Protein AF-A0A1C0VQM1-F1 (afdb_monomer_lite)

Structure (mmCIF, N/CA/C/O backbone):
data_AF-A0A1C0VQM1-F1
#
_entry.id   AF-A0A1C0VQM1-F1
#
loop_
_atom_site.group_PDB
_atom_site.id
_atom_site.type_symbol
_atom_site.label_atom_id
_atom_site.label_alt_id
_atom_site.label_comp_id
_atom_site.label_asym_id
_atom_site.label_entity_id
_atom_site.label_seq_id
_atom_site.pdbx_PDB_ins_code
_atom_site.Cartn_x
_atom_site.Cartn_y
_atom_site.Cartn_z
_atom_site.occupancy
_atom_site.B_iso_or_equiv
_atom_site.auth_seq_id
_atom_site.auth_comp_id
_atom_site.auth_asym_id
_atom_site.auth_atom_id
_atom_site.pdbx_PDB_model_num
ATOM 1 N N . MET A 1 1 ? -14.684 -3.834 16.879 1.00 78.50 1 MET A N 1
ATOM 2 C CA . MET A 1 1 ? -13.700 -4.659 16.152 1.00 78.50 1 MET A CA 1
ATOM 3 C C . MET A 1 1 ? -12.499 -3.813 15.765 1.00 78.50 1 MET A C 1
ATOM 5 O O . MET A 1 1 ? -12.645 -2.835 15.029 1.00 78.50 1 MET A O 1
ATOM 9 N N . SER A 1 2 ? -11.333 -4.154 16.297 1.00 90.69 2 SER A N 1
ATOM 10 C CA . SER A 1 2 ? -10.040 -3.571 15.937 1.00 90.69 2 SER A CA 1
ATOM 11 C C . SER A 1 2 ? -9.712 -3.806 14.458 1.00 90.69 2 SER A C 1
ATOM 13 O O . SER A 1 2 ? -10.277 -4.687 13.809 1.00 90.69 2 SER A O 1
ATOM 15 N N . THR A 1 3 ? -8.769 -3.042 13.905 1.00 88.62 3 THR A N 1
ATOM 16 C CA . THR A 1 3 ? -8.298 -3.238 12.522 1.00 88.62 3 THR A CA 1
ATOM 17 C C . THR A 1 3 ? -7.715 -4.639 12.304 1.00 88.62 3 THR A C 1
ATOM 19 O O . THR A 1 3 ? -7.872 -5.210 11.226 1.00 88.62 3 THR A O 1
ATOM 22 N N . LYS A 1 4 ? -7.081 -5.222 13.333 1.00 91.88 4 LYS A N 1
ATOM 23 C CA . LYS A 1 4 ? -6.528 -6.583 13.288 1.00 91.88 4 LYS A CA 1
ATOM 24 C C . LYS A 1 4 ? -7.630 -7.636 13.175 1.00 91.88 4 LYS A C 1
ATOM 26 O O . LYS A 1 4 ? -7.547 -8.509 12.317 1.00 91.88 4 LYS A O 1
ATOM 31 N N . GLU A 1 5 ? -8.666 -7.524 13.999 1.00 94.62 5 GLU A N 1
ATOM 32 C CA . GLU A 1 5 ? -9.825 -8.421 13.944 1.00 94.62 5 GLU A CA 1
ATOM 33 C C . GLU A 1 5 ? -10.577 -8.270 12.613 1.00 94.62 5 GLU A C 1
ATOM 35 O O . GLU A 1 5 ? -10.937 -9.272 12.006 1.00 94.62 5 GLU A O 1
ATOM 40 N N . LEU A 1 6 ? -10.730 -7.039 12.101 1.00 94.25 6 LEU A N 1
ATOM 41 C CA . LEU A 1 6 ? -11.359 -6.777 10.799 1.00 94.25 6 LEU A CA 1
ATOM 42 C C . LEU A 1 6 ? -10.608 -7.394 9.627 1.00 94.25 6 LEU A C 1
ATOM 44 O O . LEU A 1 6 ? -11.232 -8.014 8.772 1.00 94.25 6 LEU A O 1
ATOM 48 N N . ARG A 1 7 ? -9.275 -7.314 9.617 1.00 93.69 7 ARG A N 1
ATOM 49 C CA . ARG A 1 7 ? -8.473 -8.034 8.620 1.00 93.69 7 ARG A CA 1
ATOM 50 C C . ARG A 1 7 ? -8.689 -9.542 8.690 1.00 93.69 7 ARG A C 1
ATOM 52 O O . ARG A 1 7 ? -8.859 -10.164 7.650 1.00 93.69 7 ARG A O 1
ATOM 59 N N . ALA A 1 8 ? -8.675 -10.122 9.890 1.00 96.00 8 ALA A N 1
ATOM 60 C CA . ALA A 1 8 ? -8.866 -11.561 10.057 1.00 96.00 8 ALA A CA 1
ATOM 61 C C . ALA A 1 8 ? -10.248 -12.012 9.556 1.00 96.00 8 ALA A C 1
ATOM 63 O O . ALA A 1 8 ? -10.344 -13.007 8.842 1.00 96.00 8 ALA A O 1
ATOM 64 N N . TYR A 1 9 ? -11.293 -11.242 9.865 1.00 96.19 9 TYR A N 1
ATOM 65 C CA . TYR A 1 9 ? -12.652 -11.507 9.402 1.00 96.19 9 TYR A CA 1
ATOM 66 C C . TYR A 1 9 ? -12.769 -11.449 7.873 1.00 96.19 9 TYR A C 1
ATOM 68 O O . TYR A 1 9 ? -13.243 -12.408 7.274 1.00 96.19 9 TYR A O 1
ATOM 76 N N . VAL A 1 10 ? -12.275 -10.378 7.240 1.00 95.44 10 VAL A N 1
ATOM 77 C CA . VAL A 1 10 ? -12.309 -10.201 5.774 1.00 95.44 10 VAL A CA 1
ATOM 78 C C . VAL A 1 10 ? -11.536 -11.305 5.045 1.00 95.44 10 VAL A C 1
ATOM 80 O O . VAL A 1 10 ? -11.934 -11.749 3.973 1.00 95.44 10 VAL A O 1
ATOM 83 N N . LEU A 1 11 ? -10.427 -11.783 5.617 1.00 95.38 11 LEU A N 1
ATOM 84 C CA . LEU A 1 11 ? -9.664 -12.887 5.026 1.00 95.38 11 LEU A CA 1
ATOM 85 C C . LEU A 1 11 ? -10.427 -14.217 5.044 1.00 95.38 11 LEU A C 1
ATOM 87 O O . LEU A 1 11 ? -10.209 -15.033 4.145 1.00 95.38 11 LEU A O 1
ATOM 91 N N . ALA A 1 12 ? -11.277 -14.421 6.052 1.00 97.06 12 ALA A N 1
ATOM 92 C CA . ALA A 1 12 ? -12.122 -15.602 6.195 1.00 97.06 12 ALA A CA 1
ATOM 93 C C . ALA A 1 12 ? -13.440 -15.505 5.402 1.00 97.06 12 ALA A C 1
ATOM 95 O O . ALA A 1 12 ? -13.963 -16.541 5.009 1.00 97.06 12 ALA A O 1
ATOM 96 N N . HIS A 1 13 ? -13.932 -14.290 5.136 1.00 96.19 13 HIS A N 1
ATOM 97 C CA . HIS A 1 13 ? -15.202 -14.009 4.450 1.00 96.19 13 HIS A CA 1
ATOM 98 C C . HIS A 1 13 ? -14.943 -13.052 3.283 1.00 96.19 13 HIS A C 1
ATOM 100 O O . HIS A 1 13 ? -15.231 -11.857 3.344 1.00 96.19 13 HIS A O 1
ATOM 106 N N . ARG A 1 14 ? -14.301 -13.562 2.229 1.00 92.56 14 ARG A N 1
ATOM 107 C CA . ARG A 1 14 ? -13.815 -12.736 1.107 1.00 92.56 14 ARG A CA 1
ATOM 108 C C . ARG A 1 14 ? -14.943 -12.189 0.232 1.00 92.56 14 ARG A C 1
ATOM 110 O O . ARG A 1 14 ? -14.727 -11.244 -0.517 1.00 92.56 14 ARG A O 1
ATOM 117 N N . GLU A 1 15 ? -16.110 -12.810 0.311 1.00 96.56 15 GLU A N 1
ATOM 118 C CA . GLU A 1 15 ? -17.351 -12.453 -0.367 1.00 96.56 15 GLU A CA 1
ATOM 119 C C . GLU A 1 15 ? -18.129 -11.326 0.330 1.00 96.56 15 GLU A C 1
ATOM 121 O O . GLU A 1 15 ? -19.016 -10.732 -0.281 1.00 96.56 15 GLU A O 1
ATOM 126 N N . ASP A 1 16 ? -17.794 -11.010 1.584 1.00 96.38 16 ASP A N 1
ATOM 127 C CA . ASP A 1 16 ? -18.409 -9.923 2.344 1.00 96.38 16 ASP A CA 1
ATOM 128 C C . ASP A 1 16 ? -17.814 -8.572 1.904 1.00 96.38 16 ASP A C 1
ATOM 130 O O . ASP A 1 16 ? -16.800 -8.085 2.419 1.00 96.38 16 ASP A O 1
ATOM 134 N N . ILE A 1 17 ? -18.440 -7.985 0.879 1.00 96.00 17 ILE A N 1
ATOM 135 C CA . ILE A 1 17 ? -18.024 -6.710 0.281 1.00 96.00 17 ILE A CA 1
ATOM 136 C C . ILE A 1 17 ? -18.149 -5.553 1.279 1.00 96.00 17 ILE A C 1
ATOM 138 O O . ILE A 1 17 ? -17.296 -4.668 1.296 1.00 96.00 17 ILE A O 1
ATOM 142 N N . GLU A 1 18 ? -19.151 -5.579 2.157 1.00 95.50 18 GLU A N 1
ATOM 143 C CA . GLU A 1 18 ? -19.345 -4.536 3.168 1.00 95.50 18 GLU A CA 1
ATOM 144 C C . GLU A 1 18 ? -18.172 -4.522 4.159 1.00 95.50 18 GLU A C 1
ATOM 146 O O . GLU A 1 18 ? -17.597 -3.471 4.459 1.00 95.50 18 GLU A O 1
ATOM 151 N N . ALA A 1 19 ? -17.722 -5.697 4.608 1.00 93.50 19 ALA A N 1
ATOM 152 C CA . ALA A 1 19 ? -16.545 -5.798 5.465 1.00 93.50 19 ALA A CA 1
ATOM 153 C C . ALA A 1 19 ? -15.258 -5.306 4.770 1.00 93.50 19 ALA A C 1
ATOM 155 O O . ALA A 1 19 ? -14.402 -4.688 5.420 1.00 93.50 19 ALA A O 1
ATOM 156 N N . LEU A 1 20 ? -15.123 -5.534 3.458 1.00 92.94 20 LEU A N 1
ATOM 157 C CA . LEU A 1 20 ? -14.031 -4.988 2.644 1.00 92.94 20 LEU A CA 1
ATOM 158 C C . LEU A 1 20 ? -14.078 -3.454 2.584 1.00 92.94 20 LEU A C 1
ATOM 160 O O . LEU A 1 20 ? -13.061 -2.806 2.836 1.00 92.94 20 LEU A O 1
ATOM 164 N N . GLU A 1 21 ? -15.239 -2.862 2.310 1.00 93.38 21 GLU A N 1
ATOM 165 C CA . GLU A 1 21 ? -15.430 -1.406 2.265 1.00 93.38 21 GLU A CA 1
ATOM 166 C C . GLU A 1 21 ? -15.123 -0.743 3.616 1.00 93.38 21 GLU A C 1
ATOM 168 O O . GLU A 1 21 ? -14.403 0.262 3.690 1.00 93.38 21 GLU A O 1
ATOM 173 N N . ILE A 1 22 ? -15.576 -1.348 4.718 1.00 93.31 22 ILE A N 1
ATOM 174 C CA . ILE A 1 22 ? -15.262 -0.881 6.073 1.00 93.31 22 ILE A CA 1
ATOM 175 C C . ILE A 1 22 ? -13.752 -0.975 6.342 1.00 93.31 22 ILE A C 1
ATOM 177 O O . ILE A 1 22 ? -13.183 -0.104 7.002 1.00 93.31 22 ILE A O 1
ATOM 181 N N . LEU A 1 23 ? -13.064 -2.000 5.834 1.00 91.88 23 LEU A N 1
ATOM 182 C CA . LEU A 1 23 ? -11.611 -2.108 5.976 1.00 91.88 23 LEU A CA 1
ATOM 183 C C . LEU A 1 23 ? -10.875 -1.030 5.165 1.00 91.88 23 LEU A C 1
ATOM 185 O O . LEU A 1 23 ? -9.892 -0.471 5.658 1.00 91.88 23 LEU A O 1
ATOM 189 N N . PHE A 1 24 ? -11.337 -0.722 3.951 1.00 88.50 24 PHE A N 1
ATOM 190 C CA . PHE A 1 24 ? -10.744 0.317 3.105 1.00 88.50 24 PHE A CA 1
ATOM 191 C C . PHE A 1 24 ? -10.959 1.724 3.657 1.00 88.50 24 PHE A C 1
ATOM 193 O O . PHE A 1 24 ? -10.012 2.507 3.676 1.00 88.50 24 PHE A O 1
ATOM 200 N N . SER A 1 25 ? -12.146 2.028 4.183 1.00 88.00 25 SER A N 1
ATOM 201 C CA . SER A 1 25 ? -12.442 3.340 4.780 1.00 88.00 25 SER A CA 1
ATOM 202 C C . SER A 1 25 ? -11.590 3.663 6.017 1.00 88.00 25 SER A C 1
ATOM 204 O O . SER A 1 25 ? -11.430 4.829 6.368 1.00 88.00 25 SER A O 1
ATOM 206 N N . ARG A 1 26 ? -10.998 2.647 6.663 1.00 87.56 26 ARG A N 1
ATOM 207 C CA . ARG A 1 26 ? -10.061 2.812 7.790 1.00 87.56 26 ARG A CA 1
ATOM 208 C C . ARG A 1 26 ? -8.615 3.076 7.368 1.00 87.56 26 ARG A C 1
ATOM 210 O O . ARG A 1 26 ? -7.769 3.258 8.245 1.00 87.56 26 ARG A O 1
ATOM 217 N N . ARG A 1 27 ? -8.289 3.033 6.072 1.00 81.62 27 ARG A N 1
ATOM 218 C CA . ARG A 1 27 ? -6.939 3.376 5.605 1.00 81.62 27 ARG A CA 1
ATOM 219 C C . ARG A 1 27 ? -6.686 4.868 5.803 1.00 81.62 27 ARG A C 1
ATOM 221 O O . ARG A 1 27 ? -7.592 5.688 5.688 1.00 81.62 27 ARG A O 1
ATOM 228 N N . THR A 1 28 ? -5.438 5.222 6.088 1.00 76.44 28 THR A N 1
ATOM 229 C CA . THR A 1 28 ? -4.994 6.612 5.971 1.00 76.44 28 THR A CA 1
ATOM 230 C C . THR A 1 28 ? -5.166 7.079 4.524 1.00 76.44 28 THR A C 1
ATOM 232 O O . THR A 1 28 ? -4.908 6.281 3.621 1.00 76.44 28 THR A O 1
ATOM 235 N N . PRO A 1 29 ? -5.583 8.339 4.288 1.00 82.25 29 PRO A N 1
ATOM 236 C CA . PRO A 1 29 ? -5.673 8.890 2.941 1.00 82.25 29 PRO A CA 1
ATOM 237 C C . PRO A 1 29 ? -4.357 8.720 2.182 1.00 82.25 29 PRO A C 1
ATOM 239 O O . PRO A 1 29 ? -3.287 8.889 2.770 1.00 82.25 29 PRO A O 1
ATOM 242 N N . ASP A 1 30 ? -4.431 8.472 0.874 1.00 76.38 30 ASP A N 1
ATOM 243 C CA . ASP A 1 30 ? -3.237 8.306 0.034 1.00 76.38 30 ASP A CA 1
ATOM 244 C C . ASP A 1 30 ? -2.338 9.554 0.046 1.00 76.38 30 ASP A C 1
ATOM 246 O O . ASP A 1 30 ? -1.125 9.447 -0.102 1.00 76.38 30 ASP A O 1
ATOM 250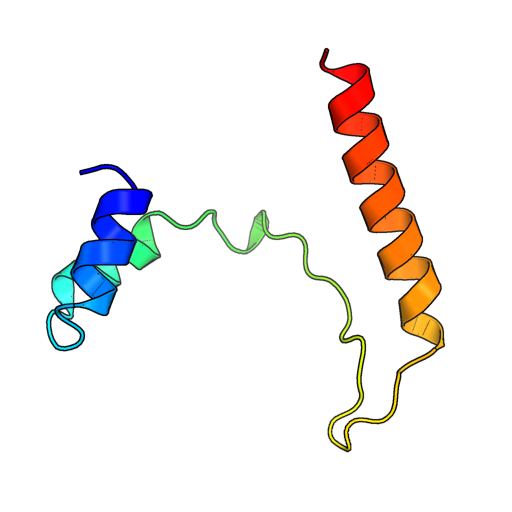 N N . SER A 1 31 ? -2.899 10.736 0.332 1.00 77.06 31 SER A N 1
ATOM 251 C CA . SER A 1 31 ? -2.139 11.978 0.533 1.00 77.06 31 SER A CA 1
ATOM 252 C C . SER A 1 31 ? -1.168 11.943 1.721 1.00 77.06 31 SER A C 1
ATOM 254 O O . SER A 1 31 ? -0.285 12.791 1.803 1.00 77.06 31 SER A O 1
ATOM 256 N N . GLN A 1 32 ? -1.325 10.984 2.636 1.00 79.50 32 GLN A N 1
ATOM 257 C CA . GLN A 1 32 ? -0.439 10.744 3.779 1.00 79.50 32 GLN A CA 1
ATOM 258 C C . GLN A 1 32 ? 0.415 9.478 3.597 1.00 79.50 32 GLN A C 1
ATOM 260 O O . GLN A 1 32 ? 1.189 9.124 4.488 1.00 79.50 32 GLN A O 1
ATOM 265 N N . ALA A 1 33 ? 0.268 8.760 2.478 1.00 82.94 33 ALA A N 1
ATOM 266 C CA . ALA A 1 33 ? 1.038 7.556 2.209 1.00 82.94 33 ALA A CA 1
ATOM 267 C C . ALA A 1 33 ? 2.457 7.917 1.752 1.00 82.94 33 ALA A C 1
ATOM 269 O O . ALA A 1 33 ? 2.656 8.728 0.849 1.00 82.94 33 ALA A O 1
ATOM 270 N N . ILE A 1 34 ? 3.456 7.276 2.359 1.00 82.44 34 ILE A N 1
ATOM 271 C CA . ILE A 1 34 ? 4.832 7.321 1.862 1.00 82.44 34 ILE A CA 1
ATOM 272 C C . ILE A 1 34 ? 4.964 6.214 0.816 1.00 82.44 34 ILE A C 1
ATOM 274 O O . ILE A 1 34 ? 4.833 5.034 1.142 1.00 82.44 34 ILE A O 1
ATOM 278 N N . ILE A 1 35 ? 5.191 6.601 -0.438 1.00 85.19 35 ILE A N 1
ATOM 279 C CA . ILE A 1 35 ? 5.360 5.679 -1.564 1.00 85.19 35 ILE A CA 1
ATOM 280 C C . ILE 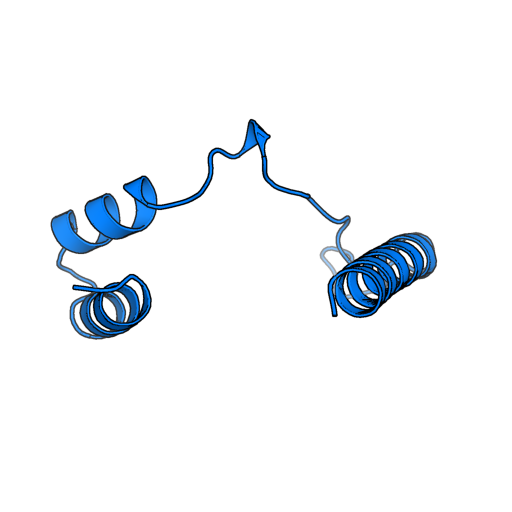A 1 35 ? 6.856 5.525 -1.839 1.00 85.19 35 ILE A C 1
ATOM 282 O O . ILE A 1 35 ? 7.547 6.514 -2.081 1.00 85.19 35 ILE A O 1
ATOM 286 N N . TYR A 1 36 ? 7.345 4.287 -1.809 1.00 91.38 36 TYR A N 1
ATOM 287 C CA . TYR A 1 36 ? 8.725 3.947 -2.157 1.00 91.38 36 TYR A CA 1
ATOM 288 C C . TYR A 1 36 ? 8.821 3.478 -3.611 1.00 91.38 36 TYR A C 1
ATOM 290 O O . TYR A 1 36 ? 7.865 2.883 -4.119 1.00 91.38 36 TYR A O 1
ATOM 298 N N . PRO A 1 37 ? 9.956 3.720 -4.288 1.00 93.25 37 PRO A N 1
ATOM 299 C CA . PRO A 1 37 ? 10.184 3.168 -5.615 1.00 93.25 37 PRO A CA 1
ATOM 300 C C . PRO A 1 37 ? 10.278 1.632 -5.563 1.00 93.25 37 PRO A C 1
ATOM 302 O O . PRO A 1 37 ? 10.612 1.049 -4.530 1.00 93.25 37 PRO A O 1
ATOM 305 N N . SER A 1 38 ? 9.968 0.965 -6.679 1.00 94.44 38 SER A N 1
ATOM 306 C CA . SER A 1 38 ? 10.053 -0.500 -6.766 1.00 94.44 38 SER A CA 1
ATOM 307 C C . SER A 1 38 ? 11.500 -0.973 -6.653 1.00 94.44 38 SER A C 1
ATOM 309 O O . SER A 1 38 ? 12.382 -0.423 -7.300 1.00 94.44 38 SER A O 1
ATOM 311 N N . MET A 1 39 ? 11.748 -2.041 -5.898 1.00 95.31 39 MET A N 1
ATOM 312 C CA . MET A 1 39 ? 13.083 -2.651 -5.821 1.00 95.31 39 MET A CA 1
ATOM 313 C C . MET A 1 39 ? 13.445 -3.459 -7.072 1.00 95.31 39 MET 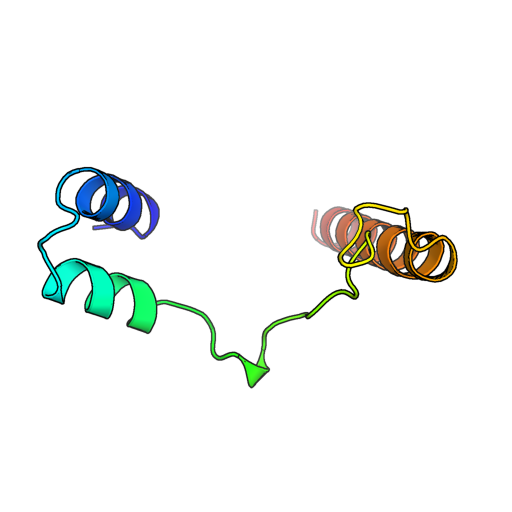A C 1
ATOM 315 O O . MET A 1 39 ? 14.615 -3.757 -7.289 1.00 95.31 39 MET A O 1
ATOM 319 N N . PHE A 1 40 ? 12.449 -3.818 -7.884 1.00 96.38 40 PHE A N 1
ATOM 320 C CA . PHE A 1 40 ? 12.612 -4.688 -9.044 1.00 96.38 40 PHE A CA 1
ATOM 321 C C . PHE A 1 40 ? 11.893 -4.115 -10.265 1.00 96.38 40 PHE A C 1
ATOM 323 O O . PHE A 1 40 ? 10.822 -3.509 -10.141 1.00 96.38 40 PHE A O 1
ATOM 330 N N . ALA A 1 41 ? 12.481 -4.333 -11.437 1.00 95.19 41 ALA A N 1
ATOM 331 C CA . ALA A 1 41 ? 11.833 -4.127 -12.721 1.00 95.19 41 ALA A CA 1
ATOM 332 C C . ALA A 1 41 ? 10.775 -5.216 -12.979 1.00 95.19 41 ALA A C 1
ATOM 334 O O . ALA A 1 41 ? 10.684 -6.208 -12.252 1.00 95.19 41 ALA A O 1
ATOM 335 N N . GLU A 1 42 ? 9.969 -5.039 -14.028 1.00 95.62 42 GLU A N 1
ATOM 336 C CA . GLU A 1 42 ? 8.897 -5.982 -14.387 1.00 95.62 42 GLU A CA 1
ATOM 337 C C . GLU A 1 42 ? 9.411 -7.401 -14.678 1.00 95.62 42 GLU A C 1
ATOM 339 O O . GLU A 1 42 ? 8.700 -8.377 -14.448 1.00 95.62 42 GLU A O 1
ATOM 344 N N . ASP A 1 43 ? 10.655 -7.523 -15.142 1.00 95.88 43 ASP A N 1
ATOM 345 C CA . ASP A 1 43 ? 11.324 -8.796 -15.425 1.00 95.88 43 ASP A CA 1
ATOM 346 C C . ASP A 1 43 ? 11.981 -9.444 -14.189 1.00 95.88 43 ASP A C 1
ATOM 348 O O . ASP A 1 43 ? 12.578 -10.515 -14.291 1.00 95.88 43 ASP A O 1
ATOM 352 N N . GLY A 1 44 ? 11.853 -8.818 -13.014 1.00 94.88 44 GLY A N 1
ATOM 353 C CA . GLY A 1 44 ? 12.437 -9.289 -11.761 1.00 94.88 44 GLY A CA 1
ATOM 354 C C . GLY A 1 44 ? 13.899 -8.890 -11.549 1.00 94.88 44 GLY A C 1
ATOM 355 O O . GLY A 1 44 ? 14.487 -9.296 -10.545 1.00 94.88 44 GLY A O 1
ATOM 356 N N . THR A 1 45 ? 14.495 -8.093 -12.438 1.00 96.56 45 THR A N 1
ATOM 357 C CA . THR A 1 45 ? 15.852 -7.566 -12.246 1.00 96.56 45 THR A CA 1
ATOM 358 C C . THR A 1 45 ? 15.861 -6.513 -11.130 1.00 96.56 45 THR A C 1
ATOM 360 O O . THR A 1 45 ? 14.990 -5.638 -11.129 1.00 96.56 45 THR A O 1
ATOM 363 N N . PRO A 1 46 ? 16.810 -6.553 -10.174 1.00 96.44 46 PRO A N 1
ATOM 364 C CA . PRO A 1 46 ? 16.959 -5.497 -9.174 1.00 96.44 46 PRO A CA 1
ATOM 365 C C . PRO A 1 46 ? 17.225 -4.127 -9.811 1.00 96.44 46 PRO A C 1
ATOM 367 O O . PRO A 1 46 ? 17.997 -4.021 -10.763 1.00 96.44 46 PRO A O 1
ATOM 370 N N . ILE A 1 47 ? 16.613 -3.078 -9.262 1.00 97.12 47 ILE A N 1
ATOM 371 C CA . ILE A 1 47 ? 16.898 -1.685 -9.629 1.00 97.12 47 ILE A CA 1
ATOM 372 C C . ILE A 1 47 ? 17.858 -1.119 -8.582 1.00 97.12 47 ILE A C 1
ATOM 374 O O . ILE A 1 47 ? 17.437 -0.645 -7.524 1.00 97.12 47 ILE A O 1
ATOM 378 N N . GLU A 1 48 ? 19.155 -1.209 -8.869 1.00 96.56 48 GLU A N 1
ATOM 379 C CA . GLU A 1 48 ? 20.244 -0.835 -7.956 1.00 96.56 48 GLU A CA 1
ATOM 380 C C . GLU A 1 48 ? 20.137 0.626 -7.484 1.00 96.56 48 GLU A C 1
ATOM 382 O O . GLU A 1 48 ? 20.408 0.934 -6.325 1.00 96.56 48 GLU A O 1
ATOM 387 N N . GLU A 1 49 ? 19.653 1.532 -8.338 1.00 96.06 49 GLU A N 1
ATOM 388 C CA . GLU A 1 49 ? 19.483 2.953 -8.015 1.00 96.06 49 GLU A CA 1
ATOM 389 C C . GLU A 1 49 ? 18.467 3.199 -6.889 1.00 96.06 49 GLU A C 1
ATOM 391 O O . GLU A 1 49 ? 18.542 4.215 -6.194 1.00 96.06 49 GLU A O 1
ATOM 396 N N . ASN A 1 50 ? 17.529 2.271 -6.680 1.00 96.44 50 ASN A N 1
ATOM 397 C CA . ASN A 1 50 ? 16.488 2.400 -5.662 1.00 96.44 50 ASN A CA 1
ATOM 398 C C . ASN A 1 50 ? 16.936 1.903 -4.283 1.00 96.44 50 ASN A C 1
ATOM 400 O O . ASN A 1 50 ? 16.359 2.319 -3.275 1.00 96.44 50 ASN A O 1
ATOM 404 N N . ILE A 1 51 ? 17.982 1.074 -4.218 1.00 93.44 51 ILE A N 1
ATOM 405 C CA . ILE A 1 51 ? 18.538 0.543 -2.966 1.00 93.44 51 ILE A CA 1
ATOM 406 C C . ILE A 1 51 ? 18.901 1.664 -1.978 1.00 93.44 51 ILE A C 1
ATOM 408 O O . ILE A 1 51 ? 18.333 1.668 -0.882 1.00 93.44 51 ILE A O 1
ATOM 412 N N . PRO A 1 52 ? 19.741 2.662 -2.328 1.00 95.56 52 PRO A N 1
ATOM 413 C CA . PRO A 1 52 ? 20.124 3.706 -1.373 1.00 95.56 52 PRO A CA 1
ATOM 414 C C . PRO A 1 52 ? 18.931 4.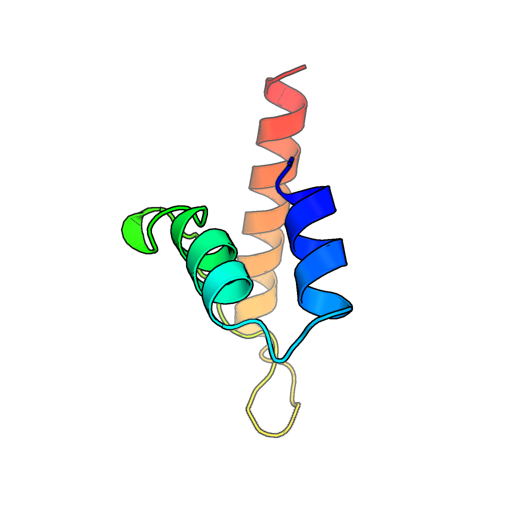553 -0.899 1.00 95.56 52 PRO A C 1
ATOM 416 O O . PRO A 1 52 ? 18.910 5.009 0.244 1.00 95.56 52 PRO A O 1
ATOM 419 N N . ILE A 1 53 ? 17.902 4.729 -1.739 1.00 94.00 53 ILE A N 1
ATOM 420 C CA . ILE A 1 53 ? 16.675 5.466 -1.388 1.00 94.00 53 ILE A CA 1
ATOM 421 C C . ILE A 1 53 ? 15.918 4.732 -0.273 1.00 94.00 53 ILE A C 1
ATOM 423 O O . ILE A 1 53 ? 15.443 5.348 0.687 1.00 94.00 53 ILE A O 1
ATOM 427 N N . ILE A 1 54 ? 15.806 3.408 -0.395 1.00 93.56 54 ILE A N 1
ATOM 428 C CA . ILE A 1 54 ? 15.128 2.566 0.593 1.00 93.56 54 ILE A CA 1
ATOM 429 C C . ILE A 1 54 ? 15.957 2.4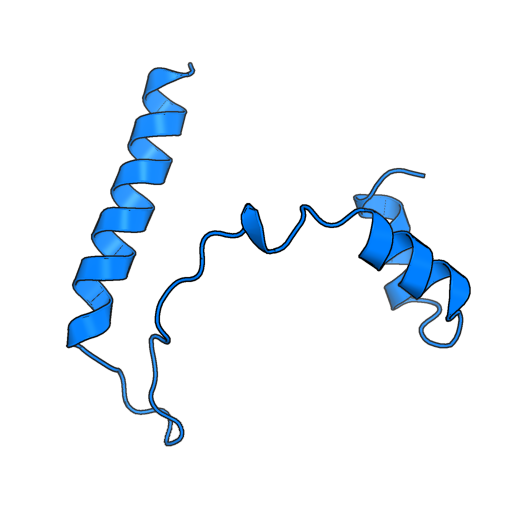66 1.878 1.00 93.56 54 ILE A C 1
ATOM 431 O O . ILE A 1 54 ? 15.394 2.574 2.969 1.00 93.56 54 ILE A O 1
ATOM 435 N N . GLU A 1 55 ? 17.279 2.325 1.781 1.00 95.06 55 GLU A N 1
ATOM 436 C CA . GLU A 1 55 ? 18.169 2.305 2.948 1.00 95.06 55 GLU A CA 1
ATOM 437 C C . GLU A 1 55 ? 18.057 3.592 3.776 1.00 95.06 55 GLU A C 1
ATOM 439 O O . GLU A 1 55 ? 17.878 3.535 4.996 1.00 95.06 55 GLU A O 1
ATOM 444 N N . GLU A 1 56 ? 18.078 4.760 3.125 1.00 94.81 56 GLU A N 1
ATOM 445 C CA . GLU A 1 56 ? 17.909 6.048 3.804 1.00 94.81 56 GLU A CA 1
ATOM 446 C C . GLU A 1 56 ? 16.530 6.156 4.473 1.00 94.81 56 GLU A C 1
ATOM 448 O O . GLU A 1 56 ? 16.399 6.659 5.595 1.00 94.81 56 GLU A O 1
ATOM 453 N N . ALA A 1 57 ? 15.483 5.662 3.809 1.00 92.69 57 ALA A N 1
ATOM 454 C CA . ALA A 1 57 ? 14.141 5.647 4.369 1.00 92.69 57 ALA A CA 1
ATOM 455 C C . ALA A 1 57 ? 14.040 4.782 5.633 1.00 92.69 57 ALA A C 1
ATOM 457 O O . ALA A 1 57 ? 13.466 5.231 6.629 1.00 92.69 57 ALA A O 1
ATOM 458 N N . ILE A 1 58 ? 14.622 3.581 5.618 1.00 92.44 58 ILE A N 1
ATOM 459 C CA . ILE A 1 58 ? 14.677 2.689 6.783 1.00 92.44 58 ILE A CA 1
ATOM 460 C C . ILE A 1 58 ? 15.463 3.357 7.915 1.00 92.44 58 ILE A C 1
ATOM 462 O O . ILE A 1 58 ? 14.988 3.394 9.051 1.00 92.44 58 ILE A O 1
ATOM 466 N N . ALA A 1 59 ? 16.616 3.958 7.610 1.00 94.81 59 ALA A N 1
ATOM 467 C CA . ALA A 1 59 ? 17.423 4.664 8.601 1.00 94.81 59 ALA A CA 1
ATOM 468 C C . ALA A 1 59 ? 16.635 5.796 9.287 1.00 94.81 59 ALA A C 1
ATOM 470 O O . ALA A 1 59 ? 16.675 5.921 10.513 1.00 94.81 59 ALA A O 1
ATOM 471 N N . LYS A 1 60 ? 15.857 6.581 8.528 1.00 91.88 60 LYS A N 1
ATOM 472 C CA . LYS A 1 60 ? 14.983 7.635 9.080 1.00 91.88 60 LYS A CA 1
ATOM 473 C C . LYS A 1 60 ? 13.896 7.081 10.000 1.00 91.88 60 LYS A C 1
ATOM 475 O O . LYS A 1 60 ? 13.573 7.727 10.995 1.00 91.88 60 LYS A O 1
ATOM 480 N N . ILE A 1 61 ? 13.320 5.922 9.680 1.00 90.50 61 ILE A N 1
ATOM 481 C CA . ILE A 1 61 ? 12.303 5.272 10.522 1.00 90.50 61 ILE A CA 1
ATOM 482 C C . ILE A 1 61 ? 12.924 4.854 11.856 1.00 90.50 61 ILE A C 1
ATOM 484 O O . ILE A 1 61 ? 12.432 5.264 12.904 1.00 90.50 61 ILE A O 1
ATOM 488 N N . VAL A 1 62 ? 14.057 4.150 11.816 1.00 93.38 62 VAL A N 1
ATOM 489 C CA . VAL A 1 62 ? 14.773 3.701 13.021 1.00 93.38 62 VAL A CA 1
ATOM 490 C C . VAL A 1 62 ? 15.189 4.886 13.899 1.00 93.38 62 VAL A C 1
ATOM 492 O O . VAL A 1 62 ? 15.020 4.855 15.115 1.00 93.38 62 VAL A O 1
ATOM 495 N N . GLN A 1 63 ? 15.692 5.970 13.300 1.00 92.25 63 GLN A N 1
ATOM 496 C CA . GLN A 1 63 ? 16.037 7.186 14.045 1.00 92.25 63 GLN A CA 1
ATOM 497 C C . GLN A 1 63 ? 14.821 7.832 14.718 1.00 92.25 63 GLN A C 1
ATOM 499 O O . GLN A 1 63 ? 14.928 8.295 15.851 1.00 92.25 63 GLN A O 1
ATOM 504 N N . ARG A 1 64 ? 13.662 7.875 14.047 1.00 87.88 64 ARG A N 1
ATOM 505 C CA . ARG A 1 64 ? 12.427 8.408 14.643 1.00 87.88 64 ARG A CA 1
ATOM 506 C C . ARG A 1 64 ? 11.977 7.580 15.839 1.00 87.88 64 ARG A C 1
ATOM 508 O O . ARG A 1 64 ? 11.605 8.176 16.842 1.00 87.88 64 ARG A O 1
ATOM 515 N N . GLU A 1 65 ? 12.031 6.255 15.742 1.00 87.25 65 GLU A N 1
ATOM 516 C CA . GLU A 1 65 ? 11.670 5.360 16.847 1.00 87.25 65 GLU A CA 1
ATOM 517 C C . GLU A 1 65 ? 12.612 5.543 18.044 1.00 87.25 65 GLU A C 1
ATOM 519 O O . GLU A 1 65 ? 12.145 5.713 19.168 1.00 87.25 65 GLU A O 1
ATOM 524 N N . ASN A 1 66 ? 13.924 5.622 17.801 1.00 83.94 66 ASN A N 1
ATOM 525 C CA . ASN A 1 66 ? 14.918 5.841 18.857 1.00 83.94 66 ASN A CA 1
ATOM 526 C C . ASN A 1 66 ? 14.799 7.215 19.537 1.00 83.94 66 ASN A C 1
ATOM 528 O O . ASN A 1 66 ? 15.145 7.343 20.704 1.00 83.94 66 ASN A O 1
ATOM 532 N N . ASN A 1 67 ? 14.322 8.240 18.825 1.00 73.88 67 ASN A N 1
ATOM 533 C CA . ASN A 1 67 ? 14.133 9.588 19.374 1.00 73.88 67 ASN A CA 1
ATOM 534 C C . ASN A 1 67 ? 12.776 9.777 20.085 1.00 73.88 67 ASN A C 1
ATOM 536 O O . ASN A 1 67 ? 12.525 10.854 20.625 1.00 73.88 67 ASN A O 1
ATOM 540 N N . GLN A 1 68 ? 11.880 8.785 20.029 1.00 61.38 68 GLN A N 1
ATOM 541 C CA . GLN A 1 68 ? 10.555 8.808 20.666 1.00 61.38 68 GLN A CA 1
ATOM 542 C C . GLN A 1 68 ? 10.467 7.931 21.930 1.00 61.38 68 GLN A C 1
ATOM 544 O O . GLN A 1 68 ? 9.403 7.898 22.552 1.00 61.38 68 GLN A O 1
ATOM 549 N N . GLY A 1 69 ? 11.550 7.235 22.300 1.00 52.75 69 GLY A N 1
ATOM 550 C CA . GLY A 1 69 ? 11.695 6.472 23.550 1.00 52.75 69 GLY A CA 1
ATOM 551 C C . GLY A 1 69 ? 12.509 7.218 24.597 1.00 5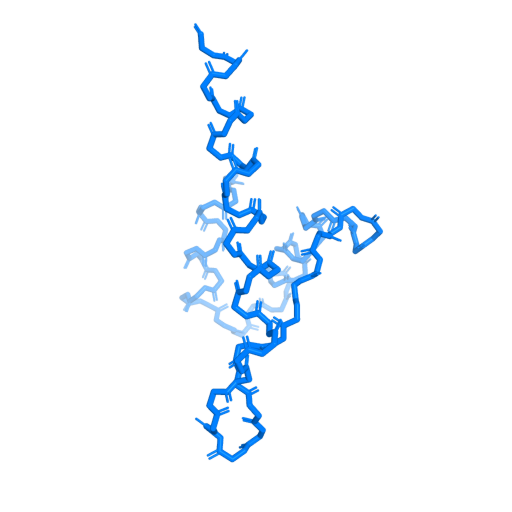2.75 69 GLY A C 1
ATOM 552 O O . GLY A 1 69 ? 12.235 6.988 25.795 1.00 52.75 69 GLY A O 1
#

Foldseek 3Di:
DDLVVLVVVCVVCVVPVVSVVVNVVPDDPPVPDDDADDQADPVRHGDPVRVVVVVVVVVVVVVVVVVVD

Sequence (69 aa):
MSTKELRAYVLAHREDIEALEILFSRRTPDSQAIIYPSMFAEDGTPIEENIPIIEEAIAKIVQRENNQG

Secondary structure (DSSP, 8-state):
--HHHHHHHHHH-TT-HHHHHHHHHTSPPGGG--PPPPSB-TTS-B-GGGHHHHHHHHHHHHHHHHT--

Radius of gyration: 17.29 Å; chains: 1; bounding box: 40×28×39 Å

pLDDT: mean 90.31, std 8.25, range [52.75, 97.12]